Protein AF-A0A966THT6-F1 (afdb_monomer)

Solvent-accessible surface area (backbone atoms only — not comparable to full-atom values): 7221 Å² total; per-residue (Å²): 118,67,67,60,54,51,50,53,51,52,53,50,52,52,53,53,54,50,51,63,67,69,46,80,78,80,74,68,77,71,75,70,79,73,78,49,66,55,21,42,36,81,43,46,56,94,84,32,53,26,34,37,38,40,75,41,33,76,46,26,35,31,52,66,83,46,81,95,60,69,71,40,66,62,72,38,44,57,46,74,31,85,78,41,30,32,38,34,57,44,53,100,56,74,36,35,33,42,34,36,29,86,72,50,32,45,37,42,36,62,39,36,80,62,98,82,72,75,56,77,50,82,53,69,59,114

pLDDT: mean 81.17, std 15.07, range [45.88, 95.88]

Nearest PDB structures (foldseek):
  8w4b-assembly1_A  TM=4.337E-01  e=2.535E+00  Xenopus laevis
  1yll-assembly1_B  TM=2.801E-01  e=2.829E+00  Pseudomonas aeruginosa PAO1
  7mrk-assembly2_D  TM=1.982E-01  e=6.819E+00  Gallus gallus

Secondary structure (DSSP, 8-state):
-HHHHHHHHHHHHHHHHHHHHHS------------PPPEEEPPPPTT-EEEEE-S-TT-EEEETTSTTPPPEE-SSSEEE-TTS-EEE---SSPPEEEEEETTTEEEEEE-BSS------PPPPP-

Mean predicted aligned error: 13.06 Å

Sequence (126 aa):
MKETRASFALLFFIIVAHIAHLLPQISSNSVITQSYPATACPAGVSGAKATALLASRNIEIRNINQPNVELTKNGSGSYPLNRGAILVAGNPANTNVIVTRSGKWSSAATCTISPSINWFVGGTAN

Structure (mmCIF, N/CA/C/O backbone):
data_AF-A0A966THT6-F1
#
_entry.id   AF-A0A966THT6-F1
#
loop_
_atom_site.group_PDB
_atom_site.id
_atom_site.type_symbol
_atom_site.label_atom_id
_atom_site.label_alt_id
_atom_site.la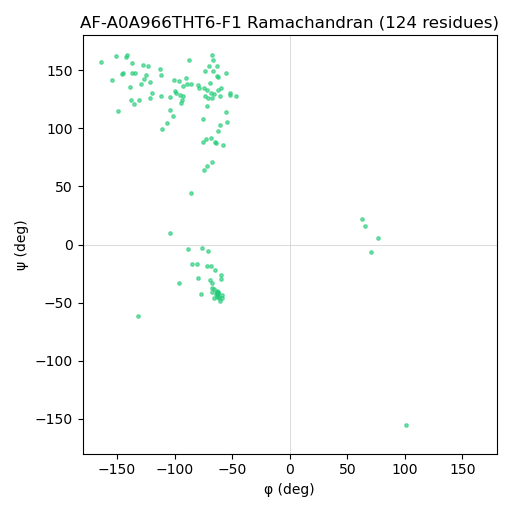bel_comp_id
_atom_site.label_asym_id
_atom_site.label_entity_id
_atom_site.label_seq_id
_atom_site.pdbx_PDB_ins_code
_atom_site.Cartn_x
_atom_site.Cartn_y
_atom_site.Cartn_z
_atom_site.occupancy
_atom_site.B_iso_or_equiv
_atom_site.auth_seq_id
_atom_site.auth_comp_id
_atom_site.auth_asym_id
_atom_site.auth_atom_id
_atom_site.pdbx_PDB_model_num
ATOM 1 N N . MET A 1 1 ? -43.530 31.621 55.543 1.00 58.81 1 MET A N 1
ATOM 2 C CA . MET A 1 1 ? -43.917 31.219 54.166 1.00 58.81 1 MET A CA 1
ATOM 3 C C . MET A 1 1 ? -42.811 31.382 53.114 1.00 58.81 1 MET A C 1
ATOM 5 O O . MET A 1 1 ? -42.841 30.644 52.141 1.00 58.81 1 MET A O 1
ATOM 9 N N . LYS A 1 2 ? -41.850 32.316 53.245 1.00 57.25 2 LYS A N 1
ATOM 10 C CA . LYS A 1 2 ? -40.745 32.481 52.269 1.00 57.25 2 LYS A CA 1
ATOM 11 C C . LYS A 1 2 ? -39.643 31.416 52.427 1.00 57.25 2 LYS A C 1
ATOM 13 O O . LYS A 1 2 ? -39.240 30.814 51.440 1.00 57.25 2 LYS A O 1
ATOM 18 N N . GLU A 1 3 ? -39.276 31.114 53.673 1.00 66.88 3 GLU A N 1
ATOM 19 C CA . GLU A 1 3 ? -38.296 30.079 54.059 1.00 66.88 3 GLU A CA 1
ATOM 20 C C . GLU A 1 3 ? -38.687 28.667 53.584 1.00 66.88 3 GLU A C 1
ATOM 22 O O . GLU A 1 3 ? -37.877 27.942 53.015 1.00 66.88 3 GLU A O 1
ATOM 27 N N . THR A 1 4 ? -39.964 28.291 53.725 1.00 73.94 4 THR A N 1
ATOM 28 C CA . THR A 1 4 ? -40.464 26.980 53.278 1.00 73.94 4 THR A CA 1
ATOM 29 C C . THR A 1 4 ? -40.395 26.829 51.760 1.00 73.94 4 THR A C 1
ATOM 31 O O . THR A 1 4 ? -40.012 25.775 51.267 1.00 73.94 4 THR A O 1
ATOM 34 N N . ARG A 1 5 ? -40.685 27.892 50.999 1.00 75.69 5 ARG A N 1
ATOM 35 C CA . ARG A 1 5 ? -40.583 27.887 49.528 1.00 75.69 5 ARG A CA 1
ATOM 36 C C . ARG A 1 5 ? -39.134 27.768 49.050 1.00 75.69 5 ARG A C 1
ATOM 38 O O . ARG A 1 5 ? -38.885 27.070 48.073 1.00 75.69 5 ARG A O 1
ATOM 45 N N . ALA A 1 6 ? -38.194 28.407 49.748 1.00 79.56 6 ALA A N 1
ATOM 46 C CA . ALA A 1 6 ? -36.766 28.288 49.461 1.00 79.56 6 ALA A CA 1
ATOM 47 C C . ALA A 1 6 ? -36.237 26.878 49.775 1.00 79.56 6 ALA A C 1
ATOM 49 O O . ALA A 1 6 ? -35.497 26.308 48.977 1.00 79.56 6 ALA A O 1
ATOM 50 N N . SER A 1 7 ? -36.683 26.285 50.885 1.00 85.31 7 SER A N 1
ATOM 51 C CA . SER A 1 7 ? -36.338 24.911 51.260 1.00 85.31 7 SER A CA 1
ATOM 52 C C . SER A 1 7 ? -36.855 23.888 50.242 1.00 85.31 7 SER A C 1
ATOM 54 O O . SER A 1 7 ? -36.090 23.040 49.787 1.00 85.31 7 SER A O 1
ATOM 56 N N . PHE A 1 8 ? -38.110 24.018 49.791 1.00 87.06 8 PHE A N 1
ATOM 57 C CA . PHE A 1 8 ? -38.653 23.159 48.734 1.00 87.06 8 PHE A CA 1
ATOM 58 C C . PHE A 1 8 ? -37.907 23.313 47.407 1.00 87.06 8 PHE A C 1
ATOM 60 O O . PHE A 1 8 ? -37.633 22.310 46.751 1.00 87.06 8 PHE A O 1
ATOM 67 N N . ALA A 1 9 ? -37.541 24.540 47.023 1.00 87.44 9 ALA A N 1
ATOM 68 C CA . ALA A 1 9 ? -36.764 24.776 45.810 1.00 87.44 9 ALA A CA 1
ATOM 69 C C . ALA A 1 9 ? -35.387 24.097 45.878 1.00 87.44 9 ALA A C 1
ATOM 71 O O . ALA A 1 9 ? -34.983 23.426 44.931 1.00 87.44 9 ALA A O 1
ATOM 72 N N . LEU A 1 10 ? -34.696 24.212 47.015 1.00 89.56 10 LEU A N 1
ATOM 73 C CA . LEU A 1 10 ? -33.385 23.599 47.226 1.00 89.56 10 LEU A CA 1
ATOM 74 C C . LEU A 1 10 ? -33.461 22.067 47.181 1.00 89.56 10 LEU A C 1
ATOM 76 O O . LEU A 1 10 ? -32.644 21.428 46.522 1.00 89.56 10 LEU A O 1
ATOM 80 N N . LEU A 1 11 ? -34.481 21.479 47.809 1.00 91.94 11 LEU A N 1
ATOM 81 C CA . LEU A 1 11 ? -34.704 20.033 47.803 1.00 91.94 11 LEU A CA 1
ATOM 82 C C . LEU A 1 11 ? -34.970 19.519 46.376 1.00 91.94 11 LEU A C 1
ATOM 84 O O . LEU A 1 11 ? -34.399 18.513 45.957 1.00 91.94 11 LEU A O 1
ATOM 88 N N . PHE A 1 12 ? -35.753 20.261 45.590 1.00 92.12 12 PHE A N 1
ATOM 89 C CA . PHE A 1 12 ? -36.028 19.926 44.192 1.00 92.12 12 PHE A CA 1
ATOM 90 C C . PHE A 1 12 ? -34.758 19.949 43.326 1.00 92.12 12 PHE A C 1
ATOM 92 O O . PHE A 1 12 ? -34.528 19.028 42.544 1.00 92.12 12 PHE A O 1
ATOM 99 N N . PHE A 1 13 ? -33.896 20.955 43.502 1.00 91.56 13 PHE A N 1
ATOM 100 C CA . PHE A 1 13 ? -32.614 21.040 42.793 1.00 91.56 13 PHE A CA 1
ATOM 101 C C . PHE A 1 13 ? -31.687 19.870 43.119 1.00 91.56 13 PHE A C 1
ATOM 103 O O . PHE A 1 13 ? -31.068 19.310 42.213 1.00 91.56 13 PHE A O 1
ATOM 110 N N . ILE A 1 14 ? -31.619 19.471 44.392 1.00 91.06 14 ILE A N 1
ATOM 111 C CA . ILE A 1 14 ? -30.813 18.322 44.815 1.00 91.06 14 ILE A CA 1
ATOM 112 C C . ILE A 1 14 ? -31.318 17.048 44.139 1.00 91.06 14 ILE A C 1
ATOM 114 O O . ILE A 1 14 ? -30.511 16.300 43.588 1.00 91.06 14 ILE A O 1
ATOM 118 N N . ILE A 1 15 ? -32.634 16.817 44.124 1.00 91.81 15 ILE A N 1
ATOM 119 C CA . ILE A 1 15 ? -33.225 15.633 43.488 1.00 91.81 15 ILE A CA 1
ATOM 120 C C . ILE A 1 15 ? -32.897 15.598 41.991 1.00 91.81 15 ILE A C 1
ATOM 122 O O . ILE A 1 15 ? -32.416 14.581 41.494 1.00 91.81 15 ILE A O 1
ATOM 126 N N . VAL A 1 16 ? -33.094 16.707 41.272 1.00 89.88 16 VAL A N 1
ATOM 127 C CA . VAL A 1 16 ? -32.815 16.783 39.828 1.00 89.88 16 VAL A CA 1
ATOM 128 C C . VAL A 1 16 ? -31.332 16.547 39.528 1.00 89.88 16 VAL A C 1
ATOM 130 O O . VAL A 1 16 ? -31.011 15.806 38.600 1.00 89.88 16 VAL A O 1
ATOM 133 N N . ALA A 1 17 ? -30.427 17.111 40.333 1.00 87.25 17 ALA A N 1
ATOM 134 C CA . ALA A 1 17 ? -28.989 16.900 40.179 1.00 87.25 17 ALA A CA 1
ATOM 135 C C . ALA A 1 17 ? -28.591 15.429 40.391 1.00 87.25 17 ALA A C 1
ATOM 137 O O . ALA A 1 17 ? -27.778 14.898 39.635 1.00 87.25 17 ALA A O 1
ATOM 138 N N . HIS A 1 18 ? -29.198 14.751 41.370 1.00 85.06 18 HIS A N 1
ATOM 139 C CA . HIS A 1 18 ? -28.960 13.325 41.594 1.00 85.06 18 HIS A CA 1
ATOM 140 C C . HIS A 1 18 ? -29.468 12.491 40.417 1.00 85.06 18 HIS A C 1
ATOM 142 O O . HIS A 1 18 ? -28.730 11.655 39.906 1.00 85.06 18 HIS A O 1
ATOM 148 N N . ILE A 1 19 ? -30.681 12.759 39.924 1.00 85.25 19 ILE A N 1
ATOM 149 C CA . ILE A 1 19 ? -31.233 12.054 38.760 1.00 85.25 19 ILE A CA 1
ATOM 150 C C . ILE A 1 19 ? -30.314 12.237 37.544 1.00 85.25 19 ILE A C 1
ATOM 152 O O . ILE A 1 19 ? -29.962 11.252 36.907 1.00 85.25 19 ILE A O 1
ATOM 156 N N . ALA A 1 20 ? -29.843 13.458 37.268 1.00 81.12 20 ALA A N 1
ATOM 157 C CA . ALA A 1 20 ? -28.915 13.735 36.168 1.00 81.12 20 ALA A CA 1
ATOM 158 C C . ALA A 1 20 ? -27.579 12.974 36.279 1.00 81.12 20 ALA A C 1
ATOM 160 O O . ALA A 1 20 ? -26.978 12.644 35.258 1.00 81.12 20 ALA A O 1
ATOM 161 N N . HIS A 1 21 ? -27.124 12.674 37.499 1.00 78.88 21 HIS A N 1
ATOM 162 C CA . HIS A 1 21 ? -25.917 11.878 37.732 1.00 78.88 21 HIS A CA 1
ATOM 163 C C . HIS A 1 21 ? -26.153 10.366 37.579 1.00 78.88 21 HIS A C 1
ATOM 165 O O . HIS A 1 21 ? -25.242 9.637 37.199 1.00 78.88 21 HIS A O 1
ATOM 171 N N . LEU A 1 22 ? -27.378 9.901 37.850 1.00 76.75 22 LEU A N 1
ATOM 172 C CA . LEU A 1 22 ? -27.814 8.516 37.648 1.00 76.75 22 LEU A CA 1
ATOM 173 C C . LEU A 1 22 ? -28.194 8.204 36.194 1.00 76.75 22 LEU A C 1
ATOM 175 O O . LEU A 1 22 ? -28.274 7.029 35.830 1.00 76.75 22 LEU A O 1
ATOM 179 N N . LEU A 1 23 ? -28.429 9.221 35.355 1.00 75.69 23 LEU A N 1
ATOM 180 C CA . LEU A 1 23 ? -28.560 9.003 33.918 1.00 75.69 23 LEU A CA 1
ATOM 181 C C . LEU A 1 23 ? -27.236 8.434 33.386 1.00 75.69 23 LEU A C 1
ATOM 183 O O . LEU A 1 23 ? -26.176 8.995 33.682 1.00 75.69 23 LEU A O 1
ATOM 187 N N . PRO A 1 24 ? -27.272 7.362 32.574 1.00 66.50 24 PRO A N 1
ATOM 188 C CA . PRO A 1 24 ? -26.083 6.879 31.900 1.00 66.50 24 PRO A CA 1
ATOM 189 C C . PRO A 1 24 ? -25.501 8.043 31.104 1.00 66.50 24 PRO A C 1
ATOM 191 O O . PRO A 1 24 ? -26.131 8.548 30.173 1.00 66.50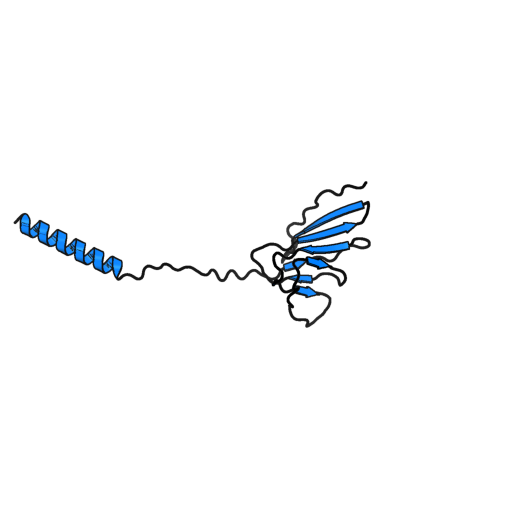 24 PRO A O 1
ATOM 194 N N . GLN A 1 25 ? -24.308 8.495 31.487 1.00 60.12 25 GLN A N 1
ATOM 195 C CA . GLN A 1 25 ? -23.507 9.359 30.640 1.00 60.12 25 GLN A CA 1
ATOM 196 C C . GLN A 1 25 ? -23.257 8.531 29.384 1.00 60.12 25 GLN A C 1
ATOM 198 O O . GLN A 1 25 ? -22.470 7.586 29.415 1.00 60.12 25 GLN A O 1
ATOM 203 N N . ILE A 1 26 ? -23.979 8.818 28.301 1.00 57.56 26 ILE A N 1
ATOM 204 C CA . ILE A 1 26 ? -23.727 8.201 27.003 1.00 57.56 26 ILE A CA 1
ATOM 205 C C . ILE A 1 26 ? -22.424 8.823 26.485 1.00 57.56 26 ILE A C 1
ATOM 207 O O . ILE A 1 26 ? -22.403 9.563 25.510 1.00 57.56 26 ILE A O 1
ATOM 211 N N . SER A 1 27 ? -21.301 8.532 27.141 1.00 56.66 27 SER A N 1
ATOM 212 C CA . SER A 1 27 ? -19.995 8.556 26.505 1.00 56.66 27 SER A CA 1
ATOM 213 C C . SER A 1 27 ? -19.929 7.314 25.628 1.00 56.66 27 SER A C 1
ATOM 215 O O . SER A 1 27 ? -19.146 6.389 25.840 1.00 56.66 27 SER A O 1
ATOM 217 N N . SER A 1 28 ? -20.801 7.266 24.617 1.00 50.94 28 SER A N 1
ATOM 218 C CA . SER A 1 28 ? -20.581 6.382 23.493 1.00 50.94 28 SER A CA 1
ATOM 219 C C . SER A 1 28 ? -19.315 6.900 22.826 1.00 50.94 28 SER A C 1
ATOM 221 O O . SER A 1 28 ? -19.361 7.734 21.921 1.00 50.94 28 SER A O 1
ATOM 223 N N . ASN A 1 29 ? -18.168 6.409 23.289 1.00 50.03 29 ASN A N 1
ATOM 224 C CA . ASN A 1 29 ? -17.027 6.204 22.427 1.00 50.03 29 ASN A CA 1
ATOM 225 C C . ASN A 1 29 ? -17.558 5.264 21.353 1.00 50.03 29 ASN A C 1
ATOM 227 O O . ASN A 1 29 ? -17.538 4.043 21.505 1.00 50.03 29 ASN A O 1
ATOM 231 N N . SER A 1 30 ? -18.175 5.844 20.327 1.00 46.88 30 SER A N 1
ATOM 232 C CA . SER A 1 30 ? -18.510 5.116 19.129 1.00 46.88 30 SER A CA 1
ATOM 233 C C . SER A 1 30 ? -17.156 4.698 18.587 1.00 46.88 30 SER A C 1
ATOM 235 O O . SER A 1 30 ? -16.423 5.477 17.983 1.00 46.88 30 SER A O 1
ATOM 237 N N . VAL A 1 31 ? -16.765 3.462 18.887 1.00 51.53 31 VAL A N 1
ATOM 238 C CA . VAL A 1 31 ? -15.803 2.763 18.057 1.00 51.53 31 VAL A CA 1
ATOM 239 C C . VAL A 1 31 ? -16.550 2.632 16.746 1.00 51.53 31 VAL A C 1
ATOM 241 O O . VAL A 1 31 ? -17.325 1.700 16.551 1.00 51.53 31 VAL A O 1
ATOM 244 N N . ILE A 1 32 ? -16.431 3.661 15.905 1.00 50.78 32 ILE A N 1
ATOM 245 C CA . ILE A 1 32 ? -16.858 3.598 14.525 1.00 50.78 32 ILE A CA 1
ATOM 246 C C . ILE A 1 32 ? -16.101 2.384 14.012 1.00 50.78 32 ILE A C 1
ATOM 248 O O . ILE A 1 32 ? -14.880 2.418 13.858 1.00 50.78 32 ILE A O 1
ATOM 252 N N . THR A 1 33 ? -16.806 1.274 13.821 1.00 53.28 33 THR A N 1
ATOM 253 C CA . THR A 1 33 ? -16.316 0.155 13.034 1.00 53.28 33 THR A CA 1
ATOM 254 C C . THR A 1 33 ? -16.263 0.673 11.606 1.00 53.28 33 THR A C 1
ATOM 256 O O . THR A 1 33 ? -17.133 0.381 10.789 1.00 53.28 33 THR A O 1
ATOM 259 N N . GLN A 1 34 ? -15.317 1.570 11.327 1.00 58.38 34 GLN A N 1
ATOM 260 C CA . GLN A 1 34 ? -15.115 2.108 10.004 1.00 58.38 34 GLN A CA 1
ATOM 261 C C . GLN A 1 34 ? -14.480 0.971 9.225 1.00 58.38 34 GLN A C 1
ATOM 263 O O . GLN A 1 34 ? -13.273 0.743 9.274 1.00 58.38 34 GLN A O 1
ATOM 268 N N . SER A 1 35 ? -15.332 0.172 8.593 1.00 68.81 35 SER A N 1
ATOM 269 C CA . SER A 1 35 ? -14.909 -0.873 7.682 1.00 68.81 35 SER A CA 1
ATOM 270 C C . SER A 1 35 ? -14.324 -0.182 6.458 1.00 68.81 35 SER A C 1
ATOM 272 O O . SER A 1 35 ? -15.042 0.198 5.536 1.00 68.81 35 SER A O 1
ATOM 274 N N . TYR A 1 36 ? -13.011 0.042 6.476 1.00 81.81 36 TYR A N 1
ATOM 275 C CA . TYR A 1 36 ? -12.298 0.482 5.289 1.00 81.81 36 TYR A CA 1
ATOM 276 C C . TYR A 1 36 ? -12.318 -0.674 4.284 1.00 81.81 36 TYR A C 1
ATOM 278 O O . TYR A 1 36 ? -11.942 -1.795 4.636 1.00 81.81 36 TYR A O 1
ATOM 286 N N . PRO A 1 37 ? -12.781 -0.451 3.049 1.00 85.44 37 PRO A N 1
ATOM 287 C CA . PRO A 1 37 ? -12.771 -1.494 2.038 1.00 85.44 37 PRO A CA 1
ATOM 288 C C . PRO A 1 37 ? -11.334 -1.792 1.592 1.00 85.44 37 PRO A C 1
ATOM 290 O O . PRO A 1 37 ? -10.454 -0.929 1.646 1.00 85.44 37 PRO A O 1
ATOM 293 N N . ALA A 1 38 ? -11.096 -3.015 1.120 1.00 89.00 38 ALA A N 1
ATOM 294 C CA . ALA A 1 38 ? -9.833 -3.349 0.473 1.00 89.00 38 ALA A CA 1
ATOM 295 C C . ALA A 1 38 ? -9.649 -2.510 -0.803 1.00 89.00 38 ALA A C 1
ATOM 297 O O . ALA A 1 38 ? -10.606 -2.229 -1.525 1.00 89.00 38 ALA A O 1
ATOM 298 N N . THR A 1 39 ? -8.408 -2.127 -1.086 1.00 91.31 39 THR A N 1
ATOM 299 C CA . THR A 1 39 ? -8.048 -1.314 -2.254 1.00 91.31 39 THR A CA 1
ATOM 300 C C . THR A 1 39 ? -7.216 -2.127 -3.237 1.00 91.31 39 THR A C 1
ATOM 302 O O . THR A 1 39 ? -6.500 -3.049 -2.847 1.00 91.31 39 THR A O 1
ATOM 305 N N . ALA A 1 40 ? -7.299 -1.796 -4.522 1.00 91.25 40 ALA A N 1
ATOM 306 C CA . ALA A 1 40 ? -6.454 -2.370 -5.558 1.00 91.25 40 ALA A CA 1
ATOM 307 C C . ALA A 1 40 ? -5.302 -1.416 -5.891 1.00 91.25 40 ALA A C 1
ATOM 309 O O . ALA A 1 40 ? -5.507 -0.221 -6.113 1.00 91.25 40 ALA A O 1
ATOM 310 N N . CYS A 1 41 ? -4.089 -1.956 -5.946 1.00 91.19 41 CYS A N 1
ATOM 311 C CA . CYS A 1 41 ? -2.900 -1.250 -6.400 1.00 91.19 41 CYS A CA 1
ATOM 312 C C . CYS A 1 41 ? -2.539 -1.709 -7.820 1.00 91.19 41 CYS A C 1
ATOM 314 O O . CYS A 1 41 ? -2.378 -2.918 -8.038 1.00 91.19 41 CYS A O 1
ATOM 316 N N . PRO A 1 42 ? -2.375 -0.785 -8.782 1.00 89.00 42 PRO A N 1
ATOM 317 C CA . PRO A 1 42 ? -2.033 -1.137 -10.154 1.00 89.00 42 PRO A CA 1
ATOM 318 C C . PRO A 1 42 ? -0.629 -1.742 -10.245 1.00 89.00 42 PRO A C 1
ATOM 320 O O . PRO A 1 42 ? 0.268 -1.379 -9.488 1.00 89.00 42 PRO A O 1
ATOM 323 N N . ALA A 1 43 ? -0.433 -2.642 -11.210 1.00 87.81 43 ALA A N 1
ATOM 324 C CA . ALA A 1 43 ? 0.892 -3.148 -11.553 1.00 87.81 43 ALA A CA 1
ATOM 325 C C . ALA A 1 43 ? 1.771 -2.046 -12.170 1.00 87.81 43 ALA A C 1
ATOM 327 O O . ALA A 1 43 ? 1.275 -1.039 -12.679 1.00 87.81 43 ALA A O 1
ATOM 328 N N . GLY A 1 44 ? 3.085 -2.278 -12.192 1.00 84.88 44 GLY A N 1
ATOM 329 C CA . GLY A 1 44 ? 3.987 -1.471 -13.010 1.00 84.88 44 GLY A CA 1
ATOM 330 C C . GLY A 1 44 ? 3.688 -1.606 -14.506 1.00 84.88 44 GLY A C 1
ATOM 331 O O . GLY A 1 44 ? 3.179 -2.627 -14.968 1.00 84.88 44 GLY A O 1
ATOM 332 N N . VAL A 1 45 ? 4.034 -0.573 -15.272 1.00 85.12 45 VAL A N 1
ATOM 333 C CA . VAL A 1 45 ? 3.988 -0.601 -16.741 1.00 85.12 45 VAL A CA 1
ATOM 334 C C . VAL A 1 45 ? 5.294 -1.153 -17.316 1.00 85.12 45 VAL A C 1
ATOM 336 O O . VAL A 1 45 ? 6.333 -1.130 -16.656 1.00 85.12 45 VAL A O 1
ATOM 339 N N . SER A 1 46 ? 5.258 -1.635 -18.560 1.00 84.88 46 SER A N 1
ATOM 340 C CA . SER A 1 46 ? 6.426 -2.240 -19.215 1.00 84.88 46 SER A CA 1
ATOM 341 C C . SER A 1 46 ? 7.670 -1.338 -19.161 1.00 84.88 46 SER A C 1
ATOM 343 O O . SER A 1 46 ? 7.629 -0.157 -19.520 1.00 84.88 46 SER A O 1
ATOM 345 N N . GLY A 1 47 ? 8.785 -1.908 -18.693 1.00 85.75 47 GLY A N 1
ATOM 346 C CA . GLY A 1 47 ? 10.064 -1.212 -18.533 1.00 85.75 47 GLY A CA 1
ATOM 347 C C . GLY A 1 47 ? 10.156 -0.273 -17.322 1.00 85.75 47 GLY A C 1
ATOM 348 O O . GLY A 1 47 ? 11.165 0.418 -17.185 1.00 85.75 47 GLY A O 1
ATOM 349 N N . ALA A 1 48 ? 9.146 -0.236 -16.447 1.00 89.56 48 ALA A N 1
ATOM 350 C CA . ALA A 1 48 ? 9.166 0.513 -15.194 1.00 89.56 48 ALA A CA 1
ATOM 351 C C . ALA A 1 48 ? 9.176 -0.425 -13.976 1.00 89.56 48 ALA A C 1
ATOM 353 O O . ALA A 1 48 ? 8.565 -1.493 -13.985 1.00 89.56 48 ALA A O 1
ATOM 354 N N . LYS A 1 49 ? 9.859 -0.015 -12.903 1.00 93.00 49 LYS A N 1
ATOM 355 C CA . LYS A 1 49 ? 9.789 -0.675 -11.591 1.00 93.00 49 LYS A CA 1
ATOM 356 C C . LYS A 1 49 ? 8.654 -0.060 -10.787 1.00 93.00 49 LYS A C 1
ATOM 358 O O . LYS A 1 49 ? 8.518 1.159 -10.793 1.00 93.00 49 LYS A O 1
ATOM 363 N N . ALA A 1 50 ? 7.876 -0.883 -10.090 1.00 93.88 50 ALA A N 1
ATOM 364 C CA . ALA A 1 50 ? 6.770 -0.415 -9.266 1.00 93.88 50 ALA A CA 1
ATOM 365 C C . ALA A 1 50 ? 6.834 -0.983 -7.845 1.00 93.88 50 ALA A C 1
ATOM 367 O O . ALA A 1 50 ? 7.107 -2.169 -7.656 1.00 93.88 50 ALA A O 1
ATOM 368 N N . THR A 1 51 ? 6.556 -0.135 -6.858 1.00 95.88 51 THR A N 1
ATOM 369 C CA . THR A 1 51 ? 6.595 -0.480 -5.433 1.00 95.88 51 THR A CA 1
ATOM 370 C C . THR A 1 51 ? 5.397 0.138 -4.729 1.00 95.88 51 THR A C 1
ATOM 372 O O . THR A 1 51 ? 5.212 1.351 -4.783 1.00 95.88 51 THR A O 1
ATOM 375 N N . ALA A 1 52 ? 4.603 -0.680 -4.043 1.00 95.19 52 ALA A N 1
ATOM 376 C CA . ALA A 1 52 ? 3.569 -0.207 -3.134 1.00 95.19 52 ALA A CA 1
ATOM 377 C C . ALA A 1 52 ? 4.195 0.223 -1.800 1.00 95.19 52 ALA A C 1
ATOM 379 O O . ALA A 1 52 ? 5.035 -0.482 -1.247 1.00 95.19 52 ALA A O 1
ATOM 380 N N . LEU A 1 53 ? 3.772 1.371 -1.288 1.00 95.69 53 LEU A N 1
ATOM 381 C CA . LEU A 1 53 ? 4.128 1.950 -0.000 1.00 95.69 53 LEU A CA 1
ATOM 382 C C . LEU A 1 53 ? 2.924 1.798 0.924 1.00 95.69 53 LEU A C 1
ATOM 384 O O . LEU A 1 53 ? 1.919 2.492 0.769 1.00 95.69 53 LEU A O 1
ATOM 388 N N . LEU A 1 54 ? 3.033 0.850 1.846 1.00 94.88 54 LEU A N 1
ATOM 389 C CA . LEU A 1 54 ? 2.017 0.494 2.824 1.00 94.88 54 LEU A CA 1
ATOM 390 C C . LEU A 1 54 ? 2.148 1.406 4.043 1.00 94.88 54 LEU A C 1
ATOM 392 O O . LEU A 1 54 ? 3.248 1.630 4.548 1.00 94.88 54 LEU A O 1
ATOM 396 N N . ALA A 1 55 ? 1.020 1.869 4.573 1.00 90.12 55 ALA A N 1
ATOM 397 C CA . ALA A 1 55 ? 1.015 2.722 5.759 1.00 90.12 55 ALA A CA 1
ATOM 398 C C . ALA A 1 55 ? 1.541 2.017 7.026 1.00 90.12 55 ALA A C 1
ATOM 400 O O . ALA A 1 55 ? 1.988 2.675 7.963 1.00 90.12 55 ALA A O 1
ATOM 401 N N . SER A 1 56 ? 1.520 0.679 7.072 1.00 91.19 56 SER A N 1
ATOM 402 C CA . SER A 1 56 ? 2.181 -0.090 8.128 1.00 91.19 56 SER A CA 1
ATOM 403 C C . SER A 1 56 ? 2.630 -1.470 7.645 1.00 91.19 56 SER A C 1
ATOM 405 O O . SER A 1 56 ? 2.123 -2.006 6.661 1.00 91.19 56 SER A O 1
ATOM 407 N N . ARG A 1 57 ? 3.547 -2.081 8.401 1.00 92.69 57 ARG A N 1
ATOM 408 C CA . ARG A 1 57 ? 4.065 -3.441 8.164 1.00 92.69 57 ARG A CA 1
ATOM 409 C C . ARG A 1 57 ? 3.025 -4.543 8.397 1.00 92.69 57 ARG A C 1
ATOM 411 O O . ARG A 1 57 ? 3.209 -5.666 7.935 1.00 92.69 57 ARG A O 1
ATOM 418 N N . ASN A 1 58 ? 1.959 -4.218 9.128 1.00 92.44 58 ASN A N 1
ATOM 419 C CA . ASN A 1 58 ? 0.881 -5.141 9.479 1.00 92.44 58 ASN A CA 1
ATOM 420 C C . ASN A 1 58 ? -0.230 -5.179 8.430 1.00 92.44 58 ASN A C 1
ATOM 422 O O . ASN A 1 58 ? -1.168 -5.953 8.588 1.00 92.44 58 ASN A O 1
ATOM 426 N N . ILE A 1 59 ? -0.148 -4.339 7.393 1.00 93.50 59 ILE A N 1
ATOM 427 C CA . ILE A 1 59 ? -1.121 -4.363 6.307 1.00 93.50 59 ILE A CA 1
ATOM 428 C C . ILE A 1 59 ? -0.944 -5.657 5.517 1.00 93.50 59 ILE A C 1
ATOM 430 O O . ILE A 1 59 ? 0.167 -6.038 5.130 1.00 93.50 59 ILE A O 1
ATOM 434 N N . GLU A 1 60 ? -2.065 -6.329 5.303 1.00 94.81 60 GLU A N 1
ATOM 435 C CA . GLU A 1 60 ? -2.123 -7.572 4.557 1.00 94.81 60 GLU A CA 1
ATOM 436 C C . GLU A 1 60 ? -2.357 -7.294 3.078 1.00 94.81 60 GLU A C 1
ATOM 438 O O . GLU A 1 60 ? -3.081 -6.369 2.699 1.00 94.81 60 GLU A O 1
ATOM 443 N N . ILE A 1 61 ? -1.721 -8.097 2.235 1.00 94.50 61 ILE A N 1
ATOM 444 C CA . ILE A 1 61 ? -1.754 -7.955 0.786 1.00 94.50 61 ILE A CA 1
ATOM 445 C C . ILE A 1 61 ? -1.935 -9.318 0.120 1.00 94.50 61 ILE A C 1
ATOM 447 O O . ILE A 1 61 ? -1.583 -10.356 0.683 1.00 94.50 61 ILE A O 1
ATOM 451 N N . ARG A 1 62 ? -2.460 -9.321 -1.105 1.00 93.12 62 ARG A N 1
ATOM 452 C CA . ARG A 1 62 ? -2.491 -10.506 -1.976 1.00 93.12 62 ARG A CA 1
ATOM 453 C C . ARG A 1 62 ? -2.311 -10.117 -3.434 1.00 93.12 62 ARG A C 1
ATOM 455 O O . ARG A 1 62 ? -2.774 -9.063 -3.859 1.00 93.12 62 ARG A O 1
ATOM 462 N N . ASN A 1 63 ? -1.680 -10.984 -4.218 1.00 91.06 63 ASN A N 1
ATOM 463 C CA . ASN A 1 63 ? -1.578 -10.784 -5.663 1.00 91.06 63 ASN A CA 1
ATOM 464 C C . ASN A 1 63 ? -2.919 -11.084 -6.338 1.00 91.06 63 ASN A C 1
ATOM 466 O O . ASN A 1 63 ? -3.530 -12.119 -6.075 1.00 91.06 63 ASN A O 1
ATOM 470 N N . ILE A 1 64 ? -3.348 -10.211 -7.251 1.00 87.88 64 ILE A N 1
ATOM 471 C CA . ILE A 1 64 ? -4.590 -10.402 -8.019 1.00 87.88 64 ILE A CA 1
ATOM 472 C C . ILE A 1 64 ? -4.463 -11.595 -8.973 1.00 87.88 64 ILE A C 1
ATOM 474 O O . ILE A 1 64 ? -5.420 -12.336 -9.174 1.00 87.88 64 ILE A O 1
ATOM 478 N N . ASN A 1 65 ? -3.257 -11.830 -9.491 1.00 84.00 65 ASN A N 1
ATOM 479 C CA . ASN A 1 65 ? -2.965 -12.914 -10.429 1.00 84.00 65 ASN A CA 1
ATOM 480 C C . ASN A 1 65 ? -2.992 -14.315 -9.795 1.00 84.00 65 ASN A C 1
ATOM 482 O O . ASN A 1 65 ? -2.834 -15.305 -10.504 1.00 84.00 65 ASN A O 1
ATOM 486 N N . GLN A 1 66 ? -3.153 -14.416 -8.472 1.00 83.38 66 GLN A N 1
ATOM 487 C CA . GLN A 1 66 ? -3.221 -15.691 -7.765 1.00 83.38 66 GLN A CA 1
ATOM 488 C C . GLN A 1 66 ? -4.647 -15.908 -7.232 1.00 83.38 66 GLN A C 1
ATOM 490 O O . GLN A 1 66 ? -5.023 -15.326 -6.200 1.00 83.38 66 GLN A O 1
ATOM 495 N N . PRO A 1 67 ? -5.475 -16.710 -7.931 1.00 72.31 67 PRO A N 1
ATOM 496 C CA . PRO A 1 67 ? -6.806 -17.041 -7.443 1.00 72.31 67 PRO A CA 1
ATOM 497 C C . PRO A 1 67 ? -6.698 -17.822 -6.126 1.00 72.31 67 PRO A C 1
ATOM 499 O O . PRO A 1 67 ? -5.770 -18.604 -5.939 1.00 72.31 67 PRO A O 1
ATOM 502 N N . ASN A 1 68 ? -7.649 -17.601 -5.213 1.00 78.94 68 ASN A N 1
ATOM 503 C CA . ASN A 1 68 ? -7.769 -18.314 -3.928 1.00 78.94 68 ASN A CA 1
ATOM 504 C C . ASN A 1 68 ? -6.605 -18.136 -2.933 1.00 78.94 68 ASN A C 1
ATOM 506 O O . ASN A 1 68 ? -6.433 -18.955 -2.037 1.00 78.94 68 ASN A O 1
ATOM 510 N N . VAL A 1 69 ? -5.814 -17.068 -3.061 1.00 84.38 69 VAL A N 1
ATOM 511 C CA . VAL A 1 69 ? -4.789 -16.714 -2.065 1.00 84.38 69 VAL A CA 1
ATOM 512 C C . VAL A 1 69 ? -5.366 -15.745 -1.040 1.00 84.38 69 VAL A C 1
ATOM 514 O O . VAL A 1 69 ? -5.916 -14.713 -1.424 1.00 84.38 69 VAL A O 1
ATOM 517 N N . GLU A 1 70 ? -5.222 -16.060 0.245 1.00 88.62 70 GLU A N 1
ATOM 518 C CA . GLU A 1 70 ? -5.609 -15.175 1.347 1.00 88.62 70 GLU A CA 1
ATOM 519 C C . GLU A 1 70 ? -4.738 -13.911 1.411 1.00 88.62 70 GLU A C 1
ATOM 521 O O . GLU A 1 70 ? -3.628 -13.846 0.877 1.00 88.62 70 GLU A O 1
ATOM 526 N N . LEU A 1 71 ? -5.260 -12.876 2.068 1.00 91.12 71 LEU A N 1
ATOM 527 C CA . LEU A 1 71 ? -4.473 -11.703 2.433 1.00 91.12 71 LEU A CA 1
ATOM 528 C C . LEU A 1 71 ? -3.410 -12.126 3.454 1.00 91.12 71 LEU A C 1
ATOM 530 O O . LEU A 1 71 ? -3.713 -12.783 4.443 1.00 91.12 71 LEU A O 1
ATOM 534 N N . THR A 1 72 ? -2.154 -11.763 3.206 1.00 93.56 72 THR A N 1
ATOM 535 C CA . THR A 1 72 ? -1.034 -12.112 4.091 1.00 93.56 72 THR A CA 1
ATOM 536 C C . THR A 1 72 ? -0.259 -10.866 4.479 1.00 93.56 72 THR A C 1
ATOM 538 O O . THR A 1 72 ? -0.092 -9.945 3.675 1.00 93.56 72 THR A O 1
ATOM 541 N N . LYS A 1 73 ? 0.208 -10.805 5.730 1.00 93.69 73 LYS A N 1
ATOM 542 C CA . LYS A 1 73 ? 0.984 -9.663 6.228 1.00 93.69 73 LYS A CA 1
ATOM 543 C C . LYS A 1 73 ? 2.258 -9.498 5.414 1.00 93.69 73 LYS A C 1
ATOM 545 O O . LYS A 1 73 ? 3.052 -10.429 5.308 1.00 93.69 73 LYS A O 1
ATOM 550 N N . ASN A 1 74 ? 2.487 -8.288 4.909 1.00 92.19 74 ASN A N 1
ATOM 551 C CA . ASN A 1 74 ? 3.710 -7.999 4.169 1.00 92.19 74 ASN A CA 1
ATOM 552 C C . ASN A 1 74 ? 4.962 -7.997 5.069 1.00 92.19 74 ASN A C 1
ATOM 554 O O . ASN A 1 74 ? 6.067 -8.255 4.604 1.00 92.19 74 ASN A O 1
ATOM 558 N N . GLY A 1 75 ? 4.826 -7.628 6.349 1.00 91.88 75 GLY A N 1
ATOM 559 C CA . GLY A 1 75 ? 5.953 -7.501 7.285 1.00 91.88 75 GLY A CA 1
ATOM 560 C C . GLY A 1 75 ? 6.885 -6.311 7.002 1.00 91.88 75 GLY A C 1
ATOM 561 O O . GLY A 1 75 ? 7.747 -5.986 7.819 1.00 91.88 75 GLY A O 1
ATOM 562 N N . SER A 1 76 ? 6.677 -5.605 5.889 1.00 93.19 76 SER A N 1
ATOM 563 C CA . SER A 1 76 ? 7.414 -4.415 5.461 1.00 93.19 76 SER A CA 1
ATOM 564 C C . SER A 1 76 ? 6.452 -3.265 5.142 1.00 93.19 76 SER A C 1
ATOM 566 O O . SER A 1 76 ? 5.295 -3.485 4.793 1.00 93.19 76 SER A O 1
ATOM 568 N N . GLY A 1 77 ? 6.929 -2.023 5.250 1.00 93.38 77 GLY A N 1
ATOM 569 C CA . GLY A 1 77 ? 6.191 -0.835 4.801 1.00 93.38 77 GLY A CA 1
ATOM 570 C C . GLY A 1 77 ? 6.203 -0.661 3.279 1.00 93.38 77 GLY A C 1
ATOM 571 O O . GLY A 1 77 ? 5.598 0.267 2.758 1.00 93.38 77 GLY A O 1
ATOM 572 N N . SER A 1 78 ? 6.896 -1.532 2.547 1.00 94.56 78 SER A N 1
ATOM 573 C CA . SER A 1 78 ? 6.944 -1.508 1.090 1.00 94.56 78 SER A CA 1
ATOM 574 C C . SER A 1 78 ? 6.822 -2.907 0.495 1.00 94.56 78 SER A C 1
ATOM 576 O O . SER A 1 78 ? 7.285 -3.886 1.086 1.00 94.56 78 SER A O 1
ATOM 578 N N . TYR A 1 79 ? 6.203 -3.001 -0.681 1.00 95.19 79 TYR A N 1
ATOM 579 C CA . TYR A 1 79 ? 6.054 -4.244 -1.430 1.00 95.19 79 TYR A CA 1
ATOM 580 C C . TYR A 1 79 ? 6.366 -4.041 -2.920 1.00 95.19 79 TYR A C 1
ATOM 582 O O . TYR A 1 79 ? 5.699 -3.235 -3.576 1.00 95.19 79 TYR A O 1
ATOM 590 N N . PRO A 1 80 ? 7.357 -4.749 -3.488 1.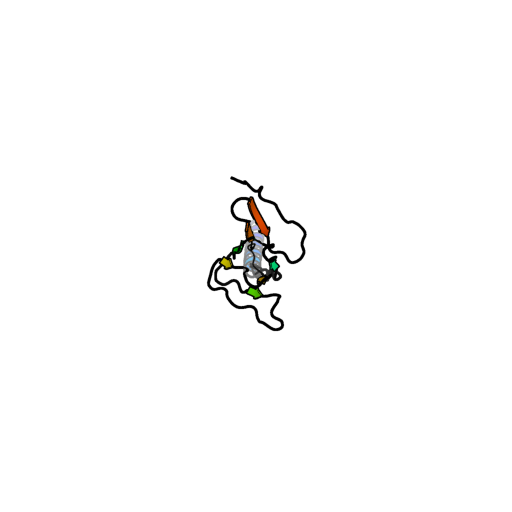00 94.75 80 PRO A N 1
ATOM 591 C CA . PRO A 1 80 ? 7.671 -4.653 -4.908 1.00 94.75 80 PRO A CA 1
ATOM 592 C C . PRO A 1 80 ? 6.614 -5.372 -5.760 1.00 94.75 80 PRO A C 1
ATOM 594 O O . PRO A 1 80 ? 6.345 -6.558 -5.578 1.00 94.75 80 PRO A O 1
ATOM 597 N N . LEU A 1 81 ? 6.065 -4.681 -6.758 1.00 93.69 81 LEU A N 1
ATOM 598 C CA . LEU A 1 81 ? 4.981 -5.172 -7.620 1.00 93.69 81 LEU A CA 1
ATOM 599 C C . LEU A 1 81 ? 5.498 -5.988 -8.815 1.00 93.69 81 LEU A C 1
ATOM 601 O O . LEU A 1 81 ? 5.049 -5.836 -9.949 1.00 93.69 81 LEU A O 1
ATOM 605 N N . ASN A 1 82 ? 6.449 -6.888 -8.555 1.00 90.31 82 ASN A N 1
ATOM 606 C CA . ASN A 1 82 ? 7.073 -7.731 -9.582 1.00 90.31 82 ASN A CA 1
ATOM 607 C C . ASN A 1 82 ? 6.131 -8.826 -10.113 1.00 90.31 82 ASN A C 1
ATOM 609 O O . ASN A 1 82 ? 6.384 -9.400 -11.166 1.00 90.31 82 ASN A O 1
ATOM 613 N N . ARG A 1 83 ? 5.065 -9.145 -9.367 1.00 88.25 83 ARG A N 1
ATOM 614 C CA . ARG A 1 83 ? 4.096 -10.212 -9.678 1.00 88.25 83 ARG A CA 1
ATOM 615 C C . ARG A 1 83 ? 2.764 -9.679 -10.220 1.00 88.25 83 ARG A C 1
ATOM 617 O O . ARG A 1 83 ? 1.814 -10.445 -10.378 1.00 88.25 83 ARG A O 1
ATOM 624 N N . GLY A 1 84 ? 2.707 -8.383 -10.529 1.00 89.00 84 GLY A N 1
ATOM 625 C CA . GLY A 1 84 ? 1.523 -7.696 -11.033 1.00 89.00 84 GLY A CA 1
ATOM 626 C C . GLY A 1 84 ? 0.795 -6.886 -9.962 1.00 89.00 84 GLY A C 1
ATOM 627 O O . GLY A 1 84 ? 1.397 -6.428 -8.992 1.00 89.00 84 GLY A O 1
ATOM 628 N N . ALA A 1 85 ? -0.498 -6.666 -10.189 1.00 90.62 85 ALA A N 1
ATOM 629 C CA . ALA A 1 85 ? -1.347 -5.865 -9.320 1.00 90.62 85 ALA A CA 1
ATOM 630 C C . ALA A 1 85 ? -1.671 -6.617 -8.021 1.00 90.62 85 ALA A C 1
ATOM 632 O O . ALA A 1 85 ? -1.776 -7.850 -8.005 1.00 90.62 85 ALA A O 1
ATOM 633 N N . ILE A 1 86 ? -1.864 -5.868 -6.938 1.00 93.44 86 ILE A N 1
ATOM 634 C CA . ILE A 1 86 ? -2.185 -6.424 -5.620 1.00 93.44 86 ILE A CA 1
ATOM 635 C C . ILE A 1 86 ? -3.488 -5.848 -5.082 1.00 93.44 86 ILE A C 1
ATOM 637 O O . ILE A 1 86 ? -3.865 -4.724 -5.407 1.00 93.44 86 ILE A O 1
ATOM 641 N N . LEU A 1 87 ? -4.144 -6.615 -4.219 1.00 92.56 87 LEU A N 1
ATOM 642 C CA . LEU A 1 87 ? -5.143 -6.105 -3.292 1.00 92.56 87 LEU A CA 1
ATOM 643 C C . LEU A 1 87 ? -4.475 -5.853 -1.949 1.00 92.56 87 LEU A C 1
ATOM 645 O O . LEU A 1 87 ? -3.651 -6.650 -1.499 1.00 92.56 87 LEU A O 1
ATOM 649 N N . VAL A 1 88 ? -4.866 -4.758 -1.320 1.00 93.94 88 VAL A N 1
ATOM 650 C CA . VAL A 1 88 ? -4.381 -4.312 -0.022 1.00 93.94 88 VAL A CA 1
ATOM 651 C C . VAL A 1 88 ? -5.570 -4.242 0.920 1.00 93.94 88 VAL A C 1
ATOM 653 O O . VAL A 1 88 ? -6.609 -3.679 0.570 1.00 93.94 88 VAL A O 1
ATOM 656 N N . ALA A 1 89 ? -5.427 -4.834 2.103 1.00 92.19 89 ALA A N 1
ATOM 657 C CA . ALA A 1 89 ? -6.448 -4.789 3.137 1.00 92.19 89 ALA A CA 1
ATOM 658 C C . ALA A 1 89 ? -6.824 -3.339 3.483 1.00 92.19 89 ALA A C 1
ATOM 660 O O . ALA A 1 89 ? -5.996 -2.427 3.414 1.00 92.19 89 ALA A O 1
ATOM 661 N N . GLY A 1 90 ? -8.088 -3.129 3.852 1.00 87.81 90 GLY A N 1
ATOM 662 C CA . GLY A 1 90 ? -8.593 -1.804 4.185 1.00 87.81 90 GLY A CA 1
ATOM 663 C C . GLY A 1 90 ? -7.847 -1.178 5.359 1.00 87.81 90 GLY A C 1
ATOM 664 O O . GLY A 1 90 ? -7.602 -1.823 6.379 1.00 87.81 90 GLY A O 1
ATOM 665 N N . ASN A 1 91 ? -7.481 0.092 5.212 1.00 87.12 91 ASN A N 1
ATOM 666 C CA . ASN A 1 91 ? -6.755 0.846 6.222 1.00 87.12 91 ASN A CA 1
ATOM 667 C C . ASN A 1 91 ? -7.208 2.317 6.207 1.00 87.12 91 ASN A C 1
ATOM 669 O O . ASN A 1 91 ? -7.502 2.830 5.126 1.00 87.12 91 ASN A O 1
ATOM 673 N N . PRO A 1 92 ? -7.240 3.011 7.363 1.00 83.88 92 PRO A N 1
ATOM 674 C CA . PRO A 1 92 ? -7.505 4.453 7.415 1.00 83.88 92 PRO A CA 1
ATOM 675 C C . PRO A 1 92 ? -6.496 5.293 6.623 1.00 83.88 92 PRO A C 1
ATOM 677 O O . PRO A 1 92 ? -6.816 6.400 6.198 1.00 83.88 92 PRO A O 1
ATOM 680 N N . ALA A 1 93 ? -5.274 4.794 6.443 1.00 87.88 93 ALA A N 1
ATOM 681 C CA . ALA A 1 93 ? -4.230 5.455 5.684 1.00 87.88 93 ALA A CA 1
ATOM 682 C C . ALA A 1 93 ? -4.104 4.871 4.271 1.00 87.88 93 ALA A C 1
ATOM 684 O O . ALA A 1 93 ? -4.173 3.660 4.047 1.00 87.88 93 ALA A O 1
ATOM 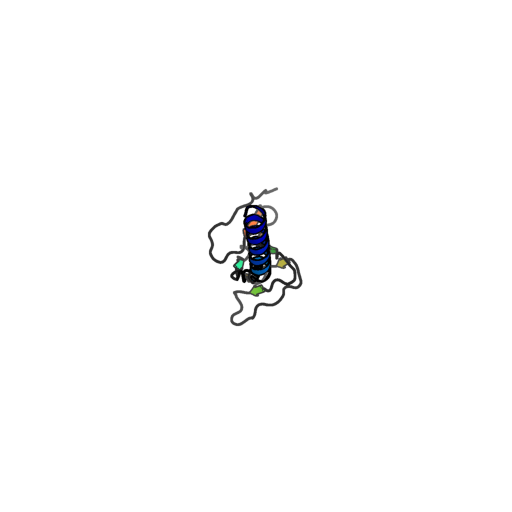685 N N . ASN A 1 94 ? -3.857 5.763 3.314 1.00 87.56 94 ASN A N 1
ATOM 686 C CA . ASN A 1 94 ? -3.714 5.407 1.911 1.00 87.56 94 ASN A CA 1
ATOM 687 C C . ASN A 1 94 ? -2.430 4.611 1.661 1.00 87.56 94 ASN A C 1
ATOM 689 O O . ASN A 1 94 ? -1.354 4.958 2.149 1.00 87.56 94 ASN A O 1
ATOM 693 N N . THR A 1 95 ? -2.540 3.587 0.819 1.00 92.00 95 THR A N 1
ATOM 694 C CA . THR A 1 95 ? -1.382 2.938 0.196 1.00 92.00 95 THR A CA 1
ATOM 695 C C . THR A 1 95 ? -1.130 3.596 -1.154 1.00 92.00 95 THR A C 1
ATOM 697 O O . THR A 1 95 ? -2.071 3.836 -1.909 1.00 92.00 95 THR A O 1
ATOM 700 N N . ASN A 1 96 ? 0.130 3.886 -1.472 1.00 92.44 96 ASN A N 1
ATOM 701 C CA . ASN A 1 96 ? 0.509 4.503 -2.744 1.00 92.44 96 ASN A CA 1
ATOM 702 C C . ASN A 1 96 ? 1.488 3.610 -3.496 1.00 92.44 96 ASN A C 1
ATOM 704 O O . ASN A 1 96 ? 2.405 3.060 -2.902 1.00 92.44 96 ASN A O 1
ATOM 708 N N . VAL A 1 97 ? 1.341 3.495 -4.804 1.00 93.38 97 VAL A N 1
ATOM 709 C CA . VAL A 1 97 ? 2.314 2.858 -5.685 1.00 93.38 97 VAL A CA 1
ATOM 710 C C . VAL A 1 97 ? 3.212 3.928 -6.268 1.00 93.38 97 VAL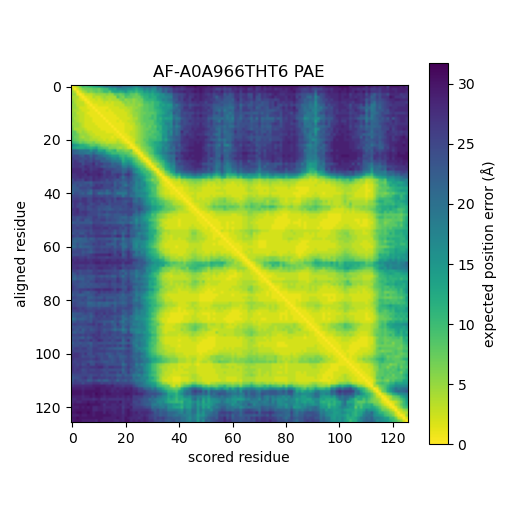 A C 1
ATOM 712 O O . VAL A 1 97 ? 2.712 4.887 -6.841 1.00 93.38 97 VAL A O 1
ATOM 715 N N . ILE A 1 98 ? 4.524 3.742 -6.172 1.00 93.12 98 ILE A N 1
ATOM 716 C CA . ILE A 1 98 ? 5.508 4.509 -6.935 1.00 93.12 98 ILE A CA 1
ATOM 717 C C . ILE A 1 98 ? 5.923 3.676 -8.135 1.00 93.12 98 ILE A C 1
ATOM 719 O O . ILE A 1 98 ? 6.283 2.510 -7.977 1.00 93.12 98 ILE A O 1
ATOM 723 N N . VAL A 1 99 ? 5.890 4.274 -9.321 1.00 91.94 99 VAL A N 1
ATOM 724 C CA . VAL A 1 99 ? 6.310 3.657 -10.578 1.00 91.94 99 VAL A CA 1
ATOM 725 C C . VAL A 1 99 ? 7.417 4.498 -11.191 1.00 91.94 99 VAL A C 1
ATOM 727 O O . VAL A 1 99 ? 7.238 5.691 -11.413 1.00 91.94 99 VAL A O 1
ATOM 730 N N . THR A 1 100 ? 8.551 3.881 -11.503 1.00 91.06 100 THR A N 1
ATOM 731 C CA . THR A 1 100 ? 9.717 4.576 -12.049 1.00 91.06 100 THR A CA 1
ATOM 732 C C . THR A 1 100 ? 10.247 3.865 -13.280 1.00 91.06 100 THR A C 1
ATOM 734 O O . THR A 1 100 ? 10.640 2.697 -13.226 1.00 91.06 100 THR A O 1
ATOM 737 N N . ARG A 1 101 ? 10.339 4.607 -14.384 1.00 91.00 101 ARG A N 1
ATOM 738 C CA . ARG A 1 101 ? 11.115 4.232 -15.563 1.00 91.00 101 ARG A CA 1
ATOM 739 C C . ARG A 1 101 ? 12.427 5.008 -15.545 1.00 91.00 101 ARG A C 1
ATOM 741 O O . ARG A 1 101 ? 12.440 6.226 -15.715 1.00 91.00 101 ARG A O 1
ATOM 748 N N . SER A 1 102 ? 13.522 4.287 -15.310 1.00 89.06 102 SER A N 1
ATOM 749 C CA . SER A 1 102 ? 14.862 4.865 -15.155 1.00 89.06 102 SER A CA 1
ATOM 750 C C . SER A 1 102 ? 15.217 5.798 -16.320 1.00 89.06 102 SER A C 1
ATOM 752 O O . SER A 1 102 ? 15.015 5.437 -17.481 1.00 89.06 102 SER A O 1
ATOM 754 N N . GLY A 1 103 ? 15.686 7.009 -15.997 1.00 86.25 103 GLY A N 1
ATOM 755 C CA . GLY A 1 103 ? 16.073 8.032 -16.976 1.00 86.25 103 GLY A CA 1
ATOM 756 C C . GLY A 1 103 ? 14.926 8.578 -17.835 1.00 86.25 103 GLY A C 1
ATOM 757 O O . GLY A 1 103 ? 15.177 9.124 -18.905 1.00 86.25 103 GLY A O 1
ATOM 758 N N . LYS A 1 104 ? 13.661 8.367 -17.442 1.00 88.06 104 LYS A N 1
ATOM 7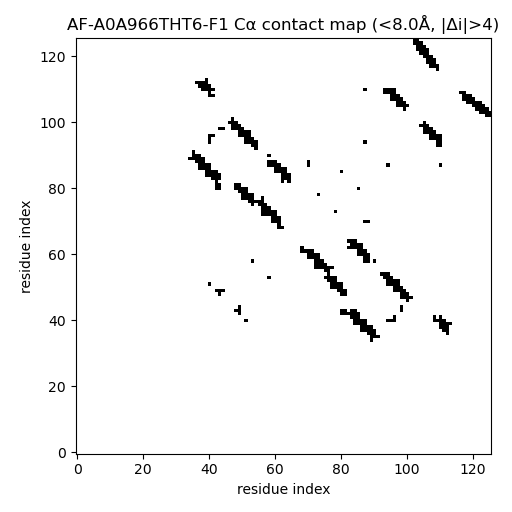59 C CA . LYS A 1 104 ? 12.495 8.827 -18.213 1.00 88.06 104 LYS A CA 1
ATOM 760 C C . LYS A 1 104 ? 11.479 9.553 -17.348 1.00 88.06 104 LYS A C 1
ATOM 762 O O . LYS A 1 104 ? 11.174 10.705 -17.623 1.00 88.06 104 LYS A O 1
ATOM 767 N N . TRP A 1 105 ? 10.915 8.874 -16.353 1.00 85.50 105 TRP A N 1
ATOM 768 C CA . TRP A 1 105 ? 9.868 9.445 -15.509 1.00 85.50 105 TRP A CA 1
ATOM 769 C C . TRP A 1 105 ? 9.665 8.631 -14.231 1.00 85.50 105 TRP A C 1
ATOM 771 O O . TRP A 1 105 ? 9.940 7.429 -14.179 1.00 85.50 105 TRP A O 1
ATOM 781 N N . SER A 1 106 ? 9.107 9.297 -13.226 1.00 89.25 106 SER A N 1
ATOM 782 C CA . SER A 1 106 ? 8.522 8.678 -12.040 1.00 89.25 106 SER A CA 1
ATOM 783 C C . SER A 1 106 ? 7.085 9.157 -11.901 1.00 89.25 106 SER A C 1
ATOM 785 O O . SER A 1 106 ? 6.769 10.280 -12.273 1.00 89.25 106 SER A O 1
ATOM 787 N N . SER A 1 107 ? 6.215 8.291 -11.408 1.00 86.06 107 SER A N 1
A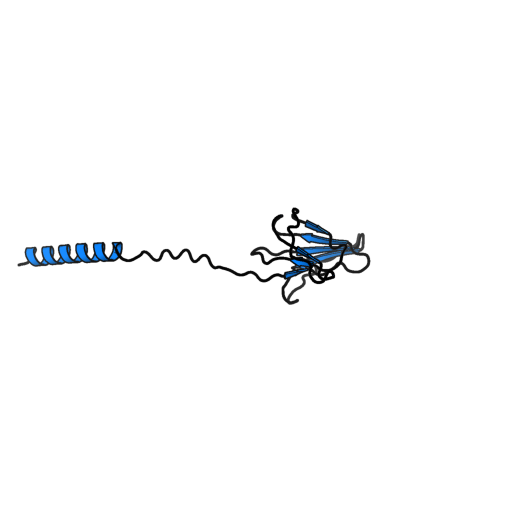TOM 788 C CA . SER A 1 107 ? 4.802 8.565 -11.184 1.00 86.06 107 SER A CA 1
ATOM 789 C C . SER A 1 107 ? 4.361 7.881 -9.899 1.00 86.06 107 SER A C 1
ATOM 791 O O . SER A 1 107 ? 5.026 6.963 -9.410 1.00 86.06 107 SER A O 1
ATOM 793 N N . ALA A 1 108 ? 3.239 8.328 -9.357 1.00 89.44 108 ALA A N 1
ATOM 794 C CA . ALA A 1 108 ? 2.633 7.731 -8.192 1.00 89.44 108 ALA A CA 1
ATOM 795 C C . ALA A 1 108 ? 1.128 7.568 -8.407 1.00 89.44 108 ALA A C 1
ATOM 797 O O . ALA A 1 108 ? 0.497 8.355 -9.104 1.00 89.44 108 ALA A O 1
ATOM 798 N N . ALA A 1 109 ? 0.555 6.527 -7.822 1.00 86.06 109 ALA A N 1
ATOM 799 C CA . ALA A 1 109 ? -0.876 6.273 -7.869 1.00 86.06 109 ALA A CA 1
ATOM 800 C C . ALA A 1 109 ? -1.346 5.806 -6.497 1.00 86.06 109 ALA A C 1
ATOM 802 O O . ALA A 1 109 ? -0.709 4.961 -5.872 1.00 86.06 109 ALA A O 1
ATOM 803 N N . THR A 1 110 ? -2.465 6.333 -6.019 1.00 89.94 110 THR A N 1
ATOM 804 C CA . THR A 1 110 ? -3.075 5.845 -4.782 1.00 89.94 110 THR A CA 1
ATOM 805 C C . THR A 1 110 ? -3.850 4.564 -5.077 1.00 89.94 110 THR A C 1
ATOM 807 O O . THR A 1 110 ? -4.529 4.465 -6.097 1.00 89.94 110 THR A O 1
ATOM 810 N N . CYS A 1 111 ? -3.743 3.562 -4.206 1.00 89.12 111 CYS A N 1
ATOM 811 C CA . CYS A 1 111 ? -4.535 2.343 -4.324 1.00 89.12 111 CYS A CA 1
ATOM 812 C C . CYS A 1 111 ? -5.991 2.650 -3.958 1.00 89.12 111 CYS A C 1
ATOM 814 O O . CYS A 1 111 ? -6.256 3.302 -2.950 1.00 89.12 111 CYS A O 1
ATOM 816 N N . THR A 1 112 ? -6.943 2.200 -4.774 1.00 86.62 112 THR A N 1
ATOM 817 C CA . THR A 1 112 ? -8.362 2.574 -4.638 1.00 86.62 112 THR A CA 1
ATOM 818 C C . THR A 1 112 ? -9.284 1.390 -4.926 1.00 86.62 112 THR A C 1
ATOM 820 O O . THR A 1 112 ? -8.860 0.385 -5.493 1.00 86.62 112 THR A O 1
ATOM 823 N N . ILE A 1 113 ? -10.550 1.483 -4.511 1.00 75.88 113 ILE A N 1
ATOM 824 C CA . ILE A 1 113 ? -11.578 0.455 -4.783 1.00 75.88 113 ILE A CA 1
ATOM 825 C C . ILE A 1 113 ? -12.224 0.667 -6.168 1.00 75.88 113 ILE A C 1
ATOM 827 O O . ILE A 1 113 ? -12.837 -0.236 -6.727 1.00 75.88 113 ILE A O 1
ATOM 831 N N . SER A 1 114 ? -12.062 1.864 -6.742 1.00 58.78 114 SER A N 1
ATOM 832 C CA . SER A 1 114 ? -12.469 2.226 -8.101 1.00 58.78 114 SER A CA 1
ATOM 833 C C . SER A 1 114 ? -11.584 3.381 -8.597 1.00 58.78 114 SER A C 1
ATOM 835 O O . SER A 1 114 ? -11.244 4.255 -7.794 1.00 58.78 114 SER A O 1
ATOM 837 N N . PRO A 1 115 ? -11.178 3.406 -9.878 1.00 52.44 115 PRO A N 1
ATOM 838 C CA . PRO A 1 115 ? -10.225 4.392 -10.373 1.00 52.44 115 PRO A CA 1
ATOM 839 C C . PRO A 1 115 ? -10.915 5.750 -10.546 1.00 52.44 115 PRO A C 1
ATOM 841 O O . PRO A 1 115 ? -11.420 6.050 -11.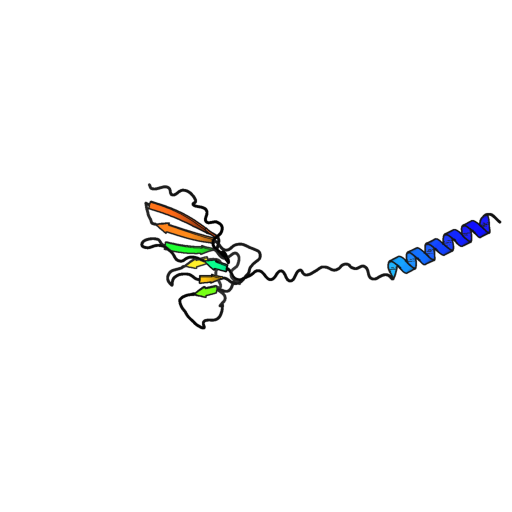622 1.00 52.44 115 PRO A O 1
ATOM 844 N N . SER A 1 116 ? -10.958 6.577 -9.500 1.00 45.94 116 SER A N 1
ATOM 845 C CA . SER A 1 116 ? -11.492 7.941 -9.622 1.00 45.94 116 SER A CA 1
ATOM 846 C C . SER A 1 116 ? -10.401 8.989 -9.842 1.00 45.94 116 SER A C 1
ATOM 848 O O . SER A 1 116 ? -10.647 9.959 -10.553 1.00 45.94 116 SER A O 1
ATOM 850 N N . ILE A 1 117 ? -9.193 8.817 -9.283 1.00 50.78 117 ILE A N 1
ATOM 851 C CA . ILE A 1 117 ? -8.133 9.838 -9.340 1.00 50.78 117 ILE A CA 1
ATOM 852 C C . ILE A 1 117 ? -6.738 9.187 -9.342 1.00 50.78 117 ILE A C 1
ATOM 854 O O . ILE A 1 117 ? -6.319 8.598 -8.349 1.00 50.78 117 ILE A O 1
ATOM 858 N N . ASN A 1 118 ? -5.991 9.351 -10.440 1.00 53.47 118 ASN A N 1
ATOM 859 C CA . ASN A 1 118 ? -4.545 9.112 -10.497 1.00 53.47 118 ASN A CA 1
ATOM 860 C C . ASN A 1 118 ? -3.853 10.462 -10.696 1.00 53.47 118 ASN A C 1
ATOM 862 O O . ASN A 1 118 ? -4.210 11.207 -11.607 1.00 53.47 118 ASN A O 1
ATOM 866 N N . TRP A 1 119 ? -2.879 10.789 -9.853 1.00 50.41 119 TRP A N 1
ATOM 867 C CA . TRP A 1 119 ? -2.133 12.040 -9.935 1.00 50.41 119 TRP A CA 1
ATOM 868 C C . TRP A 1 119 ? -0.753 11.766 -10.522 1.00 50.41 119 TRP A C 1
ATOM 870 O O . TRP A 1 119 ? 0.080 11.079 -9.941 1.00 50.41 119 TRP A O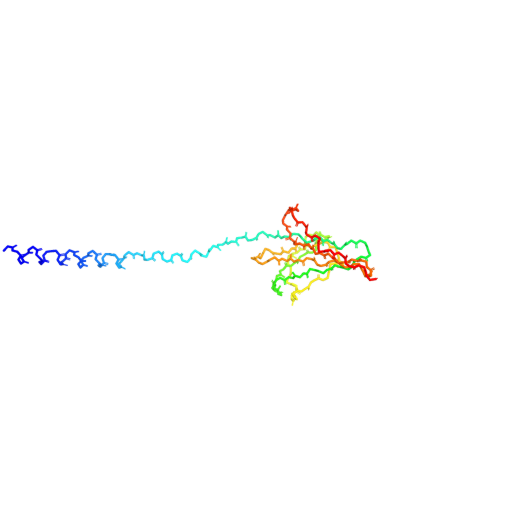 1
ATOM 880 N N . PHE A 1 120 ? -0.489 12.324 -11.697 1.00 52.41 120 PHE A N 1
ATOM 881 C CA . PHE A 1 120 ? 0.849 12.300 -12.268 1.00 52.41 120 PHE A CA 1
ATOM 882 C C . PHE A 1 120 ? 1.710 13.319 -11.517 1.00 52.41 120 PHE A C 1
ATOM 884 O O . PHE A 1 120 ? 1.537 14.523 -11.697 1.00 52.41 120 PHE A O 1
ATOM 891 N N . VAL A 1 121 ? 2.653 12.868 -10.686 1.00 55.59 121 VAL A N 1
ATOM 892 C CA . VAL A 1 121 ? 3.772 13.746 -10.309 1.00 55.59 121 VAL A CA 1
ATOM 893 C C . VAL A 1 121 ? 4.654 13.860 -11.540 1.00 55.59 121 VAL A C 1
ATOM 895 O O . VAL A 1 121 ? 5.099 12.837 -12.054 1.00 55.59 121 VAL A O 1
ATOM 898 N N . GLY A 1 122 ? 4.833 15.077 -12.053 1.00 52.41 122 GLY A N 1
ATOM 899 C CA . GLY A 1 122 ? 5.571 15.339 -13.286 1.00 52.41 122 GLY A CA 1
ATOM 900 C C . GLY A 1 122 ? 6.905 14.590 -13.341 1.00 52.41 122 GLY A C 1
ATOM 901 O O . GLY A 1 122 ? 7.715 14.654 -12.416 1.00 52.41 122 GLY A O 1
ATOM 902 N N . GLY A 1 123 ? 7.114 13.858 -14.435 1.00 51.84 123 GLY A N 1
ATOM 903 C CA . GLY A 1 123 ? 8.375 13.188 -14.710 1.00 51.84 123 GLY A CA 1
ATOM 904 C C . GLY A 1 123 ? 9.446 14.213 -15.066 1.00 51.84 123 GLY A C 1
ATOM 905 O O . GLY A 1 123 ? 9.258 15.010 -15.980 1.00 51.84 123 GLY A O 1
ATOM 906 N N . THR A 1 124 ? 10.575 14.168 -14.365 1.00 57.78 124 THR A N 1
ATOM 907 C CA . THR A 1 124 ? 11.819 14.758 -14.858 1.00 57.78 124 THR A CA 1
ATOM 908 C C . THR A 1 124 ? 12.609 13.671 -15.584 1.00 57.78 124 THR A C 1
ATOM 910 O O . THR A 1 124 ? 12.855 12.590 -15.037 1.00 57.78 124 THR A O 1
ATOM 913 N N . ALA A 1 125 ? 12.941 13.944 -16.843 1.00 52.31 125 ALA A N 1
ATOM 914 C CA . ALA A 1 125 ? 13.980 13.243 -17.575 1.00 52.31 125 ALA A CA 1
ATOM 915 C C . ALA A 1 125 ? 15.260 14.069 -17.406 1.00 52.31 125 ALA A C 1
ATOM 917 O O . ALA A 1 125 ? 15.261 15.249 -17.750 1.00 52.31 125 ALA A O 1
ATOM 918 N N . ASN A 1 126 ? 16.309 13.454 -16.858 1.00 45.88 126 ASN A N 1
ATOM 919 C CA . ASN A 1 126 ? 17.682 13.926 -17.044 1.00 45.88 126 ASN A CA 1
ATOM 920 C C . ASN A 1 126 ? 18.264 13.214 -18.262 1.00 45.88 126 ASN A C 1
ATOM 922 O O . ASN A 1 126 ? 18.051 11.980 -18.350 1.00 45.88 126 ASN A O 1
#

Radius of gyration: 28.15 Å; Cα contacts (8 Å, |Δi|>4): 224; chains: 1; bounding box: 62×51×73 Å

Foldseek 3Di:
DVVVVVVVVVVVVVVVVVVVVVPPPPPPPPPPPPQFAKFKDFAEDPQKWKKKFAPDQQKFKDDPVDPPDDTHRNNDRMDTRPVGMMIIHGDPDWIKMWIDRPQWFIAMATTGPDPPDGDGPDGDHD